Protein AF-A0A3M1DH56-F1 (afdb_monomer_lite)

Structure (mmCIF, N/CA/C/O backbone):
data_AF-A0A3M1DH56-F1
#
_entry.id   AF-A0A3M1DH56-F1
#
loop_
_atom_site.group_PDB
_atom_site.id
_atom_site.type_symbol
_atom_site.label_atom_id
_atom_site.label_alt_id
_atom_site.label_comp_id
_atom_site.label_asym_id
_atom_site.label_entity_id
_atom_site.label_seq_id
_atom_site.pdbx_PDB_ins_code
_atom_site.Cartn_x
_atom_site.Cartn_y
_atom_site.Cartn_z
_atom_site.occupancy
_atom_site.B_iso_or_equiv
_atom_site.auth_seq_id
_atom_site.auth_comp_id
_atom_site.auth_asym_id
_atom_site.auth_atom_id
_atom_site.pdbx_PDB_model_num
ATOM 1 N N . MET A 1 1 ? -13.983 1.831 55.829 1.00 61.25 1 MET A N 1
ATOM 2 C CA . MET A 1 1 ? -14.263 1.583 54.396 1.00 61.25 1 MET A CA 1
ATOM 3 C C . MET A 1 1 ? -13.921 0.131 54.081 1.00 61.25 1 MET A C 1
ATOM 5 O O . MET A 1 1 ? -12.792 -0.274 54.315 1.00 61.25 1 MET A O 1
ATOM 9 N N . ASN A 1 2 ? -14.899 -0.682 53.669 1.00 83.44 2 ASN A N 1
ATOM 10 C CA . ASN A 1 2 ? -14.724 -2.134 53.526 1.00 83.44 2 ASN A CA 1
ATOM 11 C C . ASN A 1 2 ? -13.868 -2.478 52.296 1.00 83.44 2 ASN A C 1
ATOM 13 O O . ASN A 1 2 ? -14.098 -1.940 51.215 1.00 83.44 2 ASN A O 1
ATOM 17 N N . ARG A 1 3 ? -12.931 -3.426 52.434 1.00 86.38 3 ARG A N 1
ATOM 18 C CA . ARG A 1 3 ? -12.012 -3.875 51.364 1.00 86.38 3 ARG A CA 1
ATOM 19 C C . ARG A 1 3 ? -12.741 -4.264 50.067 1.00 86.38 3 ARG A C 1
ATOM 21 O O . ARG A 1 3 ? -12.242 -4.007 48.978 1.00 86.38 3 ARG A O 1
ATOM 28 N N . ARG A 1 4 ? -13.959 -4.805 50.181 1.00 86.69 4 ARG A N 1
ATOM 29 C CA . ARG A 1 4 ? -14.846 -5.121 49.047 1.00 86.69 4 ARG A CA 1
ATOM 30 C C . ARG A 1 4 ? -15.310 -3.888 48.264 1.00 86.69 4 ARG A C 1
ATOM 32 O O . ARG A 1 4 ? -15.368 -3.956 47.044 1.00 86.69 4 ARG A O 1
ATOM 39 N N . HIS A 1 5 ? -15.594 -2.769 48.934 1.00 87.25 5 HIS A N 1
ATOM 40 C CA . HIS A 1 5 ? -15.993 -1.528 48.258 1.00 87.25 5 HIS A CA 1
ATOM 41 C C . HIS A 1 5 ? -14.821 -0.892 47.512 1.00 87.25 5 HIS A C 1
ATOM 43 O O . HIS A 1 5 ? -15.009 -0.413 46.402 1.00 87.25 5 HIS A O 1
ATOM 49 N N . VAL A 1 6 ? -13.608 -0.961 48.071 1.00 90.44 6 VAL A N 1
ATOM 50 C CA . VAL A 1 6 ? -12.395 -0.480 47.388 1.00 90.44 6 VAL A CA 1
ATOM 51 C C . VAL A 1 6 ? -12.137 -1.284 46.109 1.00 90.44 6 VAL A C 1
ATOM 53 O O . VAL A 1 6 ? -11.897 -0.697 45.061 1.00 90.44 6 VAL A O 1
ATOM 56 N N . ILE A 1 7 ? -12.264 -2.616 46.162 1.00 93.19 7 ILE A N 1
ATOM 57 C CA . ILE A 1 7 ? -12.098 -3.481 44.980 1.00 93.19 7 ILE A CA 1
ATOM 58 C C . ILE A 1 7 ? -13.159 -3.175 43.911 1.00 93.19 7 ILE A C 1
ATOM 60 O O . ILE A 1 7 ? -12.821 -3.043 42.739 1.00 93.19 7 ILE A O 1
ATOM 64 N N . LEU A 1 8 ? -14.426 -3.017 44.305 1.00 94.12 8 LEU A N 1
ATOM 65 C CA . LEU A 1 8 ? -15.513 -2.676 43.381 1.00 94.12 8 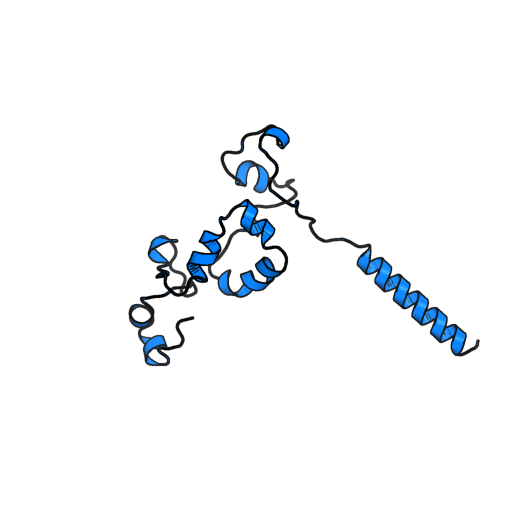LEU A CA 1
ATOM 66 C C . LEU A 1 8 ? -15.277 -1.336 42.677 1.00 94.12 8 LEU A C 1
ATOM 68 O O . LEU A 1 8 ? -15.415 -1.259 41.461 1.00 94.12 8 LEU A O 1
ATOM 72 N N . VAL A 1 9 ? -14.865 -0.303 43.416 1.00 94.88 9 VAL A N 1
ATOM 73 C CA . VAL A 1 9 ? -14.567 1.017 42.839 1.00 94.88 9 VAL A CA 1
ATOM 74 C C . VAL A 1 9 ? -13.405 0.940 41.845 1.00 94.88 9 VAL A C 1
ATOM 76 O O . VAL A 1 9 ? -13.496 1.522 40.767 1.00 94.88 9 VAL A O 1
ATOM 79 N N . VAL A 1 10 ? -12.349 0.179 42.153 1.00 95.12 10 VAL A N 1
ATOM 80 C CA . VAL A 1 10 ? -11.208 -0.009 41.239 1.00 95.12 10 VAL A CA 1
ATOM 81 C C . VAL A 1 10 ? -11.627 -0.727 39.954 1.00 95.12 10 VAL A C 1
ATOM 83 O O . VAL A 1 10 ? -11.229 -0.307 38.871 1.00 95.12 10 VAL A O 1
ATOM 86 N N . LEU A 1 11 ? -12.457 -1.771 40.046 1.00 95.50 11 LEU A N 1
ATOM 87 C CA . LEU A 1 11 ? -12.942 -2.493 38.865 1.00 95.50 11 LEU A CA 1
ATOM 88 C C . LEU A 1 11 ? -13.836 -1.618 37.978 1.00 95.50 11 LEU A C 1
ATOM 90 O O . LEU A 1 11 ? -13.697 -1.648 36.758 1.00 95.50 11 LEU A O 1
ATOM 94 N N . ILE A 1 12 ? -14.713 -0.808 38.578 1.00 95.69 12 ILE A N 1
ATOM 95 C CA . ILE A 1 12 ? -15.577 0.125 37.838 1.00 95.69 12 ILE A CA 1
ATOM 96 C C . ILE A 1 12 ? -14.735 1.208 37.154 1.00 95.69 12 ILE A C 1
ATOM 98 O O . ILE A 1 12 ? -14.951 1.495 35.979 1.00 95.69 12 ILE A O 1
ATOM 102 N N . ALA A 1 13 ? -13.745 1.771 37.852 1.00 94.88 13 ALA A N 1
ATOM 103 C CA . ALA A 1 13 ? -12.839 2.762 37.277 1.00 94.88 13 ALA A CA 1
ATOM 104 C C . ALA A 1 13 ? -12.019 2.181 36.112 1.00 94.88 13 ALA A C 1
ATOM 106 O O . ALA A 1 13 ? -11.908 2.817 35.066 1.00 94.88 13 ALA A O 1
ATOM 107 N N . ALA A 1 14 ? -11.503 0.956 36.253 1.00 94.75 14 ALA A N 1
ATOM 108 C CA . ALA A 1 14 ? -10.782 0.267 35.185 1.00 94.75 14 ALA A CA 1
ATOM 109 C C . ALA A 1 14 ? -11.679 -0.017 33.967 1.00 94.75 14 ALA A C 1
ATOM 111 O O . ALA A 1 14 ? -11.265 0.216 32.832 1.00 94.75 14 ALA A O 1
ATOM 112 N N . ALA A 1 15 ? -12.921 -0.460 34.188 1.00 93.62 15 ALA A N 1
ATOM 113 C CA . ALA A 1 15 ? -13.886 -0.684 33.113 1.00 93.62 15 ALA A CA 1
ATOM 114 C C . ALA A 1 15 ? -14.257 0.621 32.385 1.00 93.62 15 ALA A C 1
ATOM 116 O O . ALA A 1 15 ? -14.323 0.638 31.157 1.00 93.62 15 ALA A O 1
ATOM 117 N N . ALA A 1 16 ? -14.438 1.723 33.119 1.00 92.56 16 ALA A N 1
ATOM 118 C CA . ALA A 1 16 ? -14.715 3.037 32.541 1.00 92.56 16 ALA A CA 1
ATOM 119 C C . ALA A 1 16 ? -13.539 3.562 31.697 1.00 92.56 16 ALA A C 1
ATOM 121 O O . ALA A 1 16 ? -13.754 4.093 30.609 1.00 92.56 16 ALA A O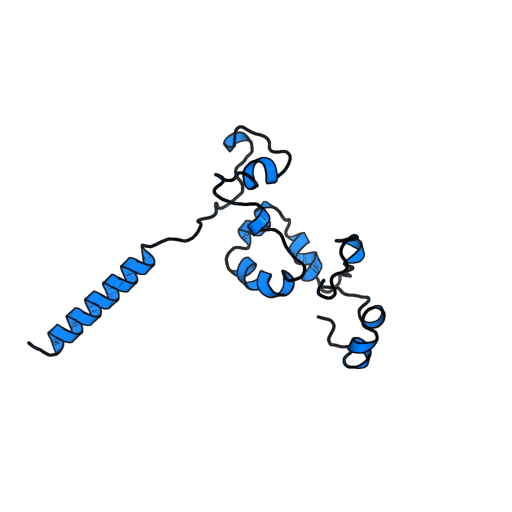 1
ATOM 122 N N . LEU A 1 17 ? -12.298 3.359 32.154 1.00 90.38 17 LEU A N 1
ATOM 123 C CA . LEU A 1 17 ? -11.087 3.695 31.396 1.00 90.38 17 LEU A CA 1
ATOM 124 C C . LEU A 1 17 ? -10.981 2.896 30.091 1.00 90.38 17 LEU A C 1
ATOM 126 O O . LEU A 1 17 ? -10.712 3.473 29.041 1.00 90.38 17 LEU A O 1
ATOM 130 N N . LEU A 1 18 ? -11.239 1.586 30.134 1.00 86.56 18 LEU A N 1
ATOM 131 C CA . LEU A 1 18 ? -11.239 0.746 28.933 1.00 86.56 18 LEU A CA 1
ATOM 132 C C . LEU A 1 18 ? -12.334 1.163 27.941 1.00 86.56 18 LEU A C 1
ATOM 134 O O . LEU A 1 18 ? -12.074 1.235 26.741 1.00 86.56 18 LEU A O 1
ATOM 138 N N . ALA A 1 19 ? -13.532 1.490 28.432 1.00 86.25 19 ALA A N 1
ATOM 139 C CA . ALA A 1 19 ? -14.626 1.987 27.601 1.00 86.25 19 ALA A CA 1
ATOM 140 C C . ALA A 1 19 ? -14.298 3.345 26.956 1.00 86.25 19 ALA A C 1
ATOM 142 O O . ALA A 1 19 ? -14.600 3.553 25.782 1.00 86.25 19 ALA A O 1
ATOM 143 N N . ALA A 1 20 ? -13.629 4.246 27.682 1.00 85.19 20 ALA A N 1
ATOM 144 C CA . ALA A 1 20 ? -13.166 5.520 27.137 1.00 85.19 20 ALA A CA 1
ATOM 145 C C . ALA A 1 20 ? -12.115 5.321 26.032 1.00 85.19 20 ALA A C 1
ATOM 147 O O . ALA A 1 20 ? -12.228 5.928 24.969 1.00 85.19 20 ALA A O 1
ATOM 148 N N . CYS A 1 21 ? -11.145 4.421 26.232 1.00 79.88 21 CYS A N 1
ATOM 149 C CA . CYS A 1 21 ? -10.155 4.079 25.206 1.00 79.88 21 CYS A CA 1
ATOM 150 C C . CYS A 1 21 ? -10.789 3.453 23.955 1.00 79.88 21 CYS A C 1
ATOM 152 O O . CYS A 1 21 ? -10.349 3.742 22.848 1.00 79.88 21 CYS A O 1
ATOM 154 N N . ALA A 1 22 ? -11.823 2.623 24.111 1.00 77.44 22 ALA A N 1
ATOM 155 C CA . ALA A 1 22 ? -12.549 2.043 22.981 1.00 77.44 22 ALA A CA 1
ATOM 156 C C . ALA A 1 22 ? -13.428 3.072 22.240 1.00 77.44 22 ALA A C 1
ATOM 158 O O . ALA A 1 22 ? -13.603 2.966 21.029 1.00 77.44 22 ALA A O 1
ATOM 159 N N . GLY A 1 23 ? -13.977 4.063 22.955 1.00 69.88 23 GLY A N 1
ATOM 160 C CA . GLY A 1 23 ? -14.785 5.147 22.384 1.00 69.88 23 GLY A CA 1
ATOM 161 C C . GLY A 1 23 ? -13.965 6.247 21.700 1.00 69.88 23 GLY A C 1
ATOM 162 O O . GLY A 1 23 ? -14.470 6.921 20.804 1.00 69.88 23 GLY A O 1
ATOM 163 N N . LEU A 1 24 ? -12.689 6.399 22.067 1.00 67.94 24 LEU A N 1
ATOM 164 C CA . LEU A 1 24 ? -11.696 7.207 21.354 1.00 67.94 24 LEU A CA 1
ATOM 165 C C . LEU A 1 24 ? -11.276 6.485 20.061 1.00 67.94 24 LEU A C 1
ATOM 167 O O . LEU A 1 24 ? -10.133 6.065 19.899 1.00 67.94 24 LEU A O 1
ATOM 171 N N . GLY A 1 25 ? -12.217 6.322 19.130 1.00 56.22 25 GLY A N 1
ATOM 172 C CA . GLY A 1 25 ? -11.986 5.810 17.779 1.00 56.22 25 GLY A CA 1
ATOM 173 C C . GLY A 1 25 ? -11.162 6.788 16.937 1.00 56.22 25 GLY A C 1
ATOM 174 O O . GLY A 1 25 ? -11.658 7.349 15.971 1.00 56.22 25 GLY A O 1
ATOM 175 N N . GLY A 1 26 ? -9.904 7.024 17.314 1.00 54.19 26 GLY A N 1
ATOM 176 C CA . GLY A 1 26 ? -8.973 7.937 16.641 1.00 54.19 26 GLY A CA 1
ATOM 177 C C . GLY A 1 26 ? -8.257 7.332 15.430 1.00 54.19 26 GLY A C 1
ATOM 178 O O . GLY A 1 26 ? -7.194 7.811 15.046 1.00 54.19 26 GLY A O 1
ATOM 179 N N . GLY A 1 27 ? -8.785 6.249 14.857 1.00 61.47 27 GLY A N 1
ATOM 180 C CA . GLY A 1 27 ? -8.238 5.636 13.651 1.00 61.47 27 GLY A CA 1
ATOM 181 C C . GLY A 1 27 ? -8.836 6.268 12.399 1.00 61.47 27 GLY A C 1
ATOM 182 O O . GLY A 1 27 ? -10.042 6.478 12.326 1.00 61.47 27 GLY A O 1
ATOM 183 N N . LEU A 1 28 ? -8.004 6.534 11.391 1.00 67.69 28 LEU A N 1
ATOM 184 C CA . LEU A 1 28 ? -8.464 6.899 10.051 1.00 67.69 28 LEU A CA 1
ATOM 185 C C . LEU A 1 28 ? -9.388 5.797 9.511 1.00 67.69 28 LEU A C 1
ATOM 187 O O . LEU A 1 28 ? -8.931 4.713 9.148 1.00 67.69 28 LEU A O 1
ATOM 191 N N . GLN A 1 29 ? -10.694 6.059 9.493 1.00 73.50 29 GLN A N 1
ATOM 192 C CA . GLN A 1 29 ? -11.693 5.103 9.030 1.00 73.50 29 GLN A CA 1
ATOM 193 C C . GLN A 1 29 ? -11.779 5.157 7.506 1.00 73.50 29 GLN A C 1
ATOM 195 O O . GLN A 1 29 ? -12.394 6.047 6.925 1.00 73.50 29 GLN A O 1
ATOM 200 N N . LEU A 1 30 ? -11.124 4.198 6.854 1.00 79.12 30 LEU A N 1
ATOM 201 C CA . LEU A 1 30 ? -11.138 4.098 5.399 1.00 79.12 30 LEU A CA 1
ATOM 202 C C . LEU A 1 30 ? -12.485 3.555 4.892 1.00 79.12 30 LEU A C 1
ATOM 204 O O . LEU A 1 30 ? -13.054 2.647 5.522 1.00 79.12 30 LEU A O 1
ATOM 208 N N . PRO A 1 31 ? -12.984 4.060 3.747 1.00 80.94 31 PRO A N 1
ATOM 209 C CA . PRO A 1 31 ? -14.194 3.538 3.125 1.00 80.94 31 PRO A CA 1
ATOM 210 C C . PRO A 1 31 ? -14.009 2.075 2.697 1.00 80.94 31 PRO A C 1
ATOM 212 O O . PRO A 1 31 ? -12.895 1.553 2.634 1.00 80.94 31 PRO A O 1
ATOM 215 N N . ALA A 1 32 ? -15.115 1.381 2.422 1.00 83.25 32 ALA A N 1
ATOM 216 C CA . ALA A 1 32 ? -15.070 -0.012 1.970 1.00 83.25 32 ALA A CA 1
ATOM 217 C C . ALA A 1 32 ? -14.540 -0.160 0.534 1.00 83.25 32 ALA A C 1
ATOM 219 O O . ALA A 1 32 ? -13.940 -1.180 0.208 1.00 83.25 32 ALA A O 1
ATOM 220 N N . SER A 1 33 ? -14.735 0.861 -0.297 1.00 86.38 33 SER A N 1
ATOM 221 C CA . SER A 1 33 ? -14.294 0.922 -1.689 1.00 86.38 33 SER A CA 1
ATOM 222 C C . SER A 1 33 ? -14.007 2.368 -2.085 1.00 86.38 33 SER A C 1
ATOM 224 O O . SER A 1 33 ? -14.468 3.301 -1.422 1.00 86.38 33 SER A O 1
ATOM 226 N N . HIS A 1 34 ? -13.272 2.558 -3.182 1.00 87.56 34 HIS A N 1
ATOM 227 C CA . HIS A 1 34 ? -13.115 3.883 -3.773 1.00 87.56 34 HIS A CA 1
ATOM 228 C C . HIS A 1 34 ? -14.478 4.386 -4.294 1.00 87.56 34 HIS A C 1
ATOM 230 O O . HIS A 1 34 ? -15.187 3.602 -4.936 1.00 87.56 34 HIS A O 1
ATOM 236 N N . PRO A 1 35 ? -14.865 5.651 -4.040 1.00 86.69 35 PRO A N 1
ATOM 237 C CA . PRO A 1 35 ? -16.106 6.214 -4.569 1.00 86.69 35 PRO A CA 1
ATOM 238 C C . PRO A 1 35 ? -16.140 6.187 -6.100 1.00 86.69 35 PRO A C 1
ATOM 240 O O . PRO A 1 35 ? -15.095 6.301 -6.755 1.00 86.69 35 PRO A O 1
ATOM 243 N N . ALA A 1 36 ? -17.331 6.049 -6.685 1.00 86.06 36 ALA A N 1
ATOM 244 C CA . ALA A 1 36 ? -17.471 6.110 -8.132 1.00 86.06 36 ALA A CA 1
ATOM 245 C C . ALA A 1 36 ? -17.297 7.554 -8.621 1.00 86.06 36 ALA A C 1
ATOM 247 O O . ALA A 1 36 ? -17.562 8.514 -7.902 1.00 86.06 36 ALA A O 1
ATOM 248 N N . ALA A 1 37 ? -16.923 7.728 -9.890 1.00 82.38 37 ALA A N 1
ATOM 249 C CA . ALA A 1 37 ? -16.784 9.064 -10.477 1.00 82.38 37 ALA A CA 1
ATOM 250 C C . ALA A 1 37 ? -18.083 9.897 -10.418 1.00 82.38 37 ALA A C 1
ATOM 252 O O . ALA A 1 37 ? -18.035 11.121 -10.376 1.00 82.38 37 ALA A O 1
ATOM 253 N N . ALA A 1 38 ? -19.246 9.236 -10.408 1.00 84.50 38 ALA A N 1
ATOM 254 C CA . ALA A 1 38 ? -20.533 9.904 -10.229 1.00 84.50 38 ALA A CA 1
ATOM 255 C C . ALA A 1 38 ? -20.666 10.535 -8.832 1.00 84.50 38 ALA A C 1
ATOM 257 O O . ALA A 1 38 ? -21.170 11.648 -8.722 1.00 84.50 38 ALA A O 1
ATOM 258 N N . ASP A 1 39 ? -20.162 9.857 -7.798 1.00 86.50 39 ASP A N 1
ATOM 259 C CA . ASP A 1 39 ? -20.210 10.327 -6.409 1.00 86.50 39 ASP A CA 1
ATOM 260 C C . ASP A 1 39 ? -19.213 11.465 -6.163 1.00 86.50 39 ASP A C 1
ATOM 262 O O . ASP A 1 39 ? -19.447 12.343 -5.338 1.00 86.50 39 ASP A O 1
ATOM 266 N N . LEU A 1 40 ? -18.096 11.455 -6.895 1.00 81.31 40 LEU A N 1
ATOM 267 C CA . LEU A 1 40 ? -17.042 12.465 -6.792 1.00 81.31 40 LEU A CA 1
ATOM 268 C C . LEU A 1 40 ? -17.367 13.756 -7.554 1.00 81.31 40 LEU A C 1
ATOM 270 O O . LEU A 1 40 ? -16.705 14.766 -7.340 1.00 81.31 40 LEU A O 1
ATOM 274 N N . GLY A 1 41 ? -18.325 13.728 -8.486 1.00 83.69 41 GLY A N 1
ATOM 275 C CA . GLY A 1 41 ? -18.597 14.850 -9.394 1.00 83.69 41 GLY A CA 1
ATOM 276 C C . GLY A 1 41 ? -17.478 15.124 -10.413 1.00 83.69 41 GLY A C 1
ATOM 277 O O . GLY A 1 41 ? -17.614 16.009 -11.255 1.00 83.69 41 GLY A O 1
ATOM 278 N N . GLU A 1 42 ? -16.399 14.340 -10.383 1.00 80.25 42 GLU A N 1
ATOM 279 C CA . GLU A 1 42 ? -15.256 14.402 -11.288 1.00 80.25 42 GLU A CA 1
ATOM 280 C C . GLU A 1 42 ? -14.864 12.984 -11.735 1.00 80.25 42 GLU A C 1
ATOM 282 O O . GLU A 1 42 ? -15.033 12.000 -11.014 1.00 80.25 42 GLU A O 1
ATOM 287 N N . LYS A 1 43 ? -14.308 12.874 -12.947 1.00 80.12 43 LYS A N 1
ATOM 288 C CA . LYS A 1 43 ? -13.614 11.674 -13.435 1.00 80.12 43 LYS A CA 1
ATOM 289 C C . LYS A 1 43 ? -12.098 11.880 -13.303 1.00 80.12 43 LYS A C 1
ATOM 291 O O . LYS A 1 43 ? -11.484 12.311 -14.285 1.00 80.12 43 LYS A O 1
ATOM 296 N N . PRO A 1 44 ? -11.495 11.610 -12.129 1.00 74.56 44 PRO A N 1
ATOM 297 C CA . PRO A 1 44 ? -10.072 11.841 -11.930 1.00 74.56 44 PRO A CA 1
ATOM 298 C C . PRO A 1 44 ? -9.264 10.977 -12.901 1.00 74.56 44 PRO A C 1
ATOM 300 O O . PRO A 1 44 ? -9.521 9.784 -13.066 1.00 74.56 44 PRO A O 1
ATOM 303 N N . LYS A 1 45 ? -8.293 11.598 -13.577 1.00 81.81 45 LYS A N 1
ATOM 304 C CA . LYS A 1 45 ? -7.377 10.900 -14.496 1.00 81.81 45 LYS A CA 1
ATOM 305 C C . LYS A 1 45 ? -6.198 10.271 -13.758 1.00 81.81 45 LYS A C 1
ATOM 307 O O . LYS A 1 45 ? -5.634 9.290 -14.231 1.00 81.81 45 LYS A O 1
ATOM 312 N N . THR A 1 46 ? -5.835 10.847 -12.617 1.00 85.81 46 THR A N 1
ATOM 313 C CA . THR A 1 46 ? -4.751 10.408 -11.739 1.00 85.81 46 THR A CA 1
ATOM 314 C C . THR A 1 46 ? -5.210 10.504 -10.290 1.00 85.81 46 THR A C 1
ATOM 316 O O . THR A 1 46 ? -6.004 11.375 -9.934 1.00 85.81 46 THR A O 1
ATOM 319 N N . CYS A 1 47 ? -4.705 9.609 -9.442 1.00 85.38 47 CYS A N 1
ATOM 320 C CA . CYS A 1 47 ? -5.080 9.542 -8.027 1.00 85.38 47 CYS A CA 1
ATOM 321 C C . CYS A 1 47 ? -4.669 10.815 -7.265 1.00 85.38 47 CYS A C 1
ATOM 323 O O . CYS A 1 47 ? -5.383 11.288 -6.383 1.00 85.38 47 CYS A O 1
ATOM 325 N N . THR A 1 48 ? -3.533 11.393 -7.654 1.00 86.44 48 THR A N 1
ATOM 326 C CA . THR A 1 48 ? -2.928 12.590 -7.059 1.00 86.44 48 THR A CA 1
ATOM 327 C C . THR A 1 48 ? -3.800 13.839 -7.172 1.00 86.44 48 THR A C 1
ATOM 329 O O . THR A 1 48 ? -3.719 14.711 -6.314 1.00 86.44 48 THR A O 1
ATOM 332 N N . ASN A 1 49 ? -4.711 13.905 -8.155 1.00 84.31 49 ASN A N 1
ATOM 333 C CA . ASN A 1 49 ? -5.625 15.043 -8.321 1.00 84.31 49 ASN A CA 1
ATOM 334 C C . ASN A 1 49 ? -6.427 15.347 -7.049 1.00 84.31 49 ASN A C 1
ATOM 336 O O . ASN A 1 49 ? -6.683 16.508 -6.746 1.00 84.31 49 ASN A O 1
ATOM 340 N N . CYS A 1 50 ? -6.812 14.307 -6.306 1.00 83.56 50 CYS A N 1
ATOM 341 C CA . CYS A 1 50 ? -7.510 14.450 -5.032 1.00 83.56 50 CYS A CA 1
ATOM 342 C C . CYS A 1 50 ? -6.590 14.153 -3.839 1.00 83.56 50 CYS A C 1
ATOM 344 O O . CYS A 1 50 ? -6.714 14.791 -2.793 1.00 83.56 50 CYS A O 1
ATOM 346 N N . HIS A 1 51 ? -5.667 13.200 -3.989 1.00 86.81 51 HIS A N 1
ATOM 347 C CA . HIS A 1 51 ? -4.849 12.693 -2.889 1.00 86.81 51 HIS A CA 1
ATOM 348 C C . HIS A 1 51 ? -3.557 13.482 -2.604 1.00 86.81 51 HIS A C 1
ATOM 350 O O . HIS A 1 51 ? -2.928 13.199 -1.592 1.00 86.81 51 HIS A O 1
ATOM 356 N N . ASP A 1 52 ? -3.189 14.494 -3.395 1.00 85.88 52 ASP A N 1
ATOM 357 C CA . ASP A 1 52 ? -2.050 15.384 -3.075 1.00 85.88 52 ASP A CA 1
ATOM 358 C C . ASP A 1 52 ? -2.515 16.709 -2.439 1.00 85.88 52 ASP A C 1
ATOM 360 O O . ASP A 1 52 ? -1.711 17.570 -2.078 1.00 85.88 52 ASP A O 1
ATOM 364 N N . SER A 1 53 ? -3.831 16.895 -2.290 1.00 78.31 53 SER A N 1
ATOM 365 C CA . SER A 1 53 ? -4.392 18.083 -1.646 1.00 78.31 53 SER A CA 1
ATOM 366 C C . SER A 1 53 ? -4.021 18.130 -0.158 1.00 78.31 53 SER A C 1
ATOM 368 O O . SER A 1 53 ? -4.142 17.139 0.563 1.00 78.31 53 SER A O 1
ATOM 370 N N . ALA A 1 54 ? -3.584 19.302 0.317 1.00 67.81 54 ALA A N 1
ATOM 371 C CA . ALA A 1 54 ? -3.228 19.512 1.723 1.00 67.81 54 ALA A CA 1
ATOM 372 C C . ALA A 1 54 ? -4.422 19.288 2.670 1.00 67.81 54 ALA A C 1
ATOM 374 O O . ALA A 1 54 ? -4.240 18.813 3.788 1.00 67.81 54 ALA A O 1
ATOM 375 N N . ASP A 1 55 ? -5.632 19.579 2.191 1.00 72.75 55 ASP A N 1
ATOM 376 C CA . ASP A 1 55 ? -6.883 19.447 2.945 1.00 72.75 55 ASP A CA 1
ATOM 377 C C . ASP A 1 55 ? -7.562 18.077 2.750 1.00 72.75 55 ASP A C 1
ATOM 379 O O . ASP A 1 55 ? -8.627 17.810 3.313 1.00 72.75 55 ASP A O 1
ATOM 383 N N . GLY A 1 56 ? -6.970 17.197 1.936 1.00 72.75 56 GLY A N 1
ATOM 384 C CA . GLY A 1 56 ? -7.505 15.874 1.655 1.00 72.75 56 GLY A CA 1
ATOM 385 C C . GLY A 1 56 ? -7.430 14.953 2.880 1.00 72.75 56 GLY A C 1
ATOM 386 O O . GLY A 1 5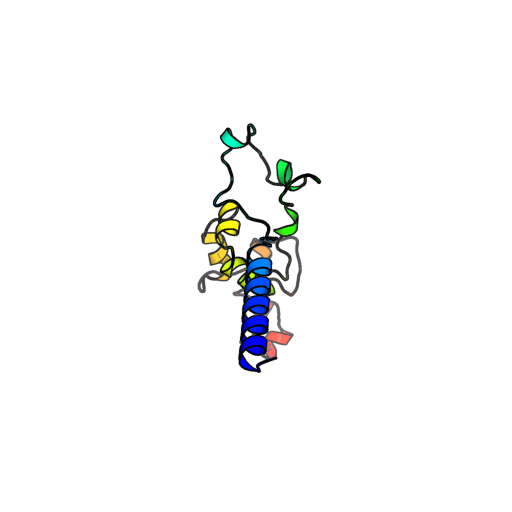6 ? -6.422 14.932 3.585 1.00 72.75 56 GLY A O 1
ATOM 387 N N . PRO A 1 57 ? -8.447 14.106 3.132 1.00 71.94 57 PRO A N 1
ATOM 388 C 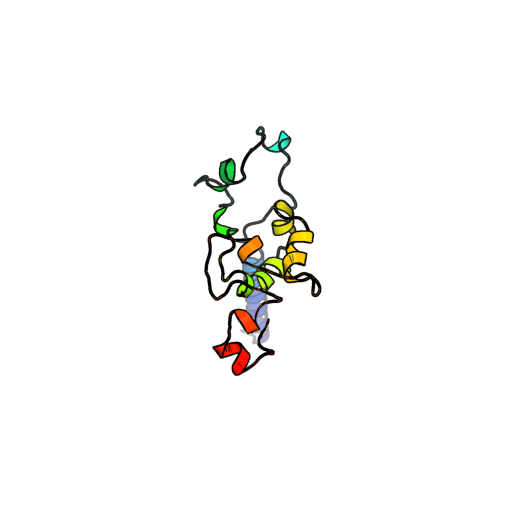CA . PRO A 1 57 ? -8.438 13.194 4.281 1.00 71.94 57 PRO A CA 1
ATOM 389 C C . PRO A 1 57 ? -7.363 12.094 4.170 1.00 71.94 57 PRO A C 1
ATOM 391 O O . PRO A 1 57 ? -7.044 11.423 5.157 1.00 71.94 57 PRO A O 1
ATOM 394 N N . LEU A 1 58 ? -6.825 11.877 2.964 1.00 80.94 58 LEU A N 1
ATOM 395 C CA . LEU A 1 58 ? -5.913 10.793 2.610 1.00 80.94 58 LEU A CA 1
ATOM 396 C C . LEU A 1 58 ? -4.854 11.280 1.623 1.00 80.94 58 LEU A C 1
ATOM 398 O O . LEU A 1 58 ? -5.186 11.523 0.465 1.00 80.94 58 LEU A O 1
ATOM 402 N N . HIS A 1 59 ? -3.597 11.337 2.065 1.00 84.44 59 HIS A N 1
ATOM 403 C CA . HIS A 1 59 ? -2.463 11.677 1.203 1.00 84.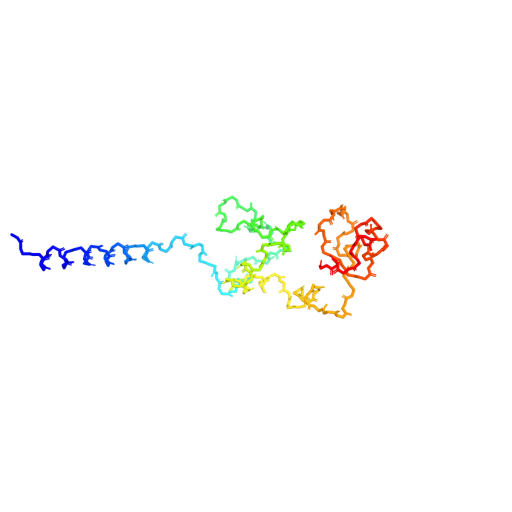44 59 HIS A CA 1
ATOM 404 C C . HIS A 1 59 ? -1.929 10.457 0.451 1.00 84.44 59 HIS A C 1
ATOM 406 O O . HIS A 1 59 ? -1.759 9.393 1.061 1.00 84.44 59 HIS A O 1
ATOM 412 N N . PHE A 1 60 ? -1.634 10.608 -0.842 1.00 83.56 60 PHE A N 1
ATOM 413 C CA . PHE A 1 60 ? -1.144 9.517 -1.689 1.00 83.56 60 PHE A CA 1
ATOM 414 C C . PHE A 1 60 ? 0.200 8.964 -1.194 1.00 83.56 60 PHE A C 1
ATOM 416 O O . PHE A 1 60 ? 0.416 7.752 -1.199 1.00 83.56 60 PHE A O 1
ATOM 423 N N . GLU A 1 61 ? 1.074 9.825 -0.668 1.00 81.31 61 GLU A N 1
ATOM 424 C CA . GLU A 1 61 ? 2.416 9.479 -0.188 1.00 81.31 61 GLU A CA 1
ATOM 425 C C . GLU A 1 61 ? 2.403 8.449 0.942 1.00 81.31 61 GLU A C 1
ATOM 427 O O . GLU A 1 61 ? 3.349 7.676 1.089 1.00 81.31 61 GLU A O 1
ATOM 432 N N . ARG A 1 62 ? 1.311 8.375 1.715 1.00 78.56 62 ARG A N 1
ATOM 433 C CA . ARG A 1 62 ? 1.143 7.360 2.769 1.00 78.56 62 ARG A CA 1
ATOM 434 C C . ARG A 1 62 ? 1.069 5.935 2.215 1.00 78.56 62 ARG A C 1
ATOM 436 O O . ARG A 1 62 ? 1.276 4.988 2.969 1.00 78.56 62 ARG A O 1
ATOM 443 N N . PHE A 1 63 ? 0.775 5.795 0.925 1.00 78.62 63 PHE A N 1
ATOM 444 C CA . PHE A 1 63 ? 0.647 4.525 0.213 1.00 78.62 63 PHE A CA 1
ATOM 445 C C . PHE A 1 63 ? 1.745 4.329 -0.841 1.00 78.62 63 PHE A C 1
ATOM 447 O O . PHE A 1 63 ? 1.679 3.395 -1.640 1.00 78.62 63 PHE A O 1
ATOM 454 N N . VAL A 1 64 ? 2.771 5.186 -0.853 1.00 78.25 64 VAL A N 1
ATOM 455 C CA . VAL A 1 64 ? 3.934 5.001 -1.724 1.00 78.25 64 VAL A CA 1
ATOM 456 C C . VAL A 1 64 ? 4.814 3.886 -1.162 1.00 78.25 64 VAL A C 1
ATOM 458 O O . VAL A 1 64 ? 5.311 3.943 -0.037 1.00 78.25 64 VAL A O 1
ATOM 461 N N . HIS A 1 65 ? 5.023 2.854 -1.976 1.00 79.62 65 HIS A N 1
ATOM 462 C CA . HIS A 1 65 ? 5.828 1.694 -1.619 1.00 79.62 65 HIS A CA 1
ATOM 463 C C . HIS A 1 65 ? 7.304 1.948 -1.942 1.00 79.62 65 HIS A C 1
ATOM 465 O O . HIS A 1 65 ? 7.700 1.989 -3.104 1.00 79.62 65 HIS A O 1
ATOM 471 N N . GLY A 1 66 ? 8.130 2.115 -0.910 1.00 75.81 66 GLY A N 1
ATOM 472 C CA . GLY A 1 66 ? 9.583 2.186 -1.061 1.00 75.81 66 GLY A CA 1
ATOM 473 C C . GLY A 1 66 ? 10.252 0.803 -1.129 1.00 75.81 66 GLY A C 1
ATOM 474 O O . GLY A 1 66 ? 9.597 -0.225 -0.940 1.00 75.81 66 GLY A O 1
ATOM 475 N N . PRO A 1 67 ? 11.586 0.753 -1.281 1.00 76.81 67 PRO A N 1
ATOM 476 C CA . PRO A 1 67 ? 12.351 -0.500 -1.322 1.00 76.81 67 PRO A CA 1
ATOM 4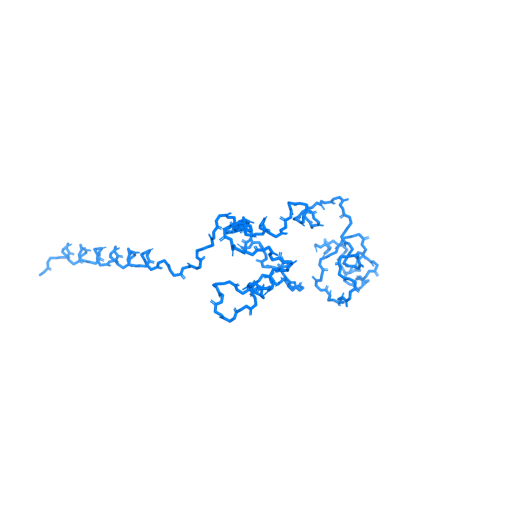77 C C . PRO A 1 67 ? 12.270 -1.337 -0.034 1.00 76.81 67 PRO A C 1
ATOM 479 O O . PRO A 1 67 ? 12.644 -2.504 -0.037 1.00 76.81 67 PRO A O 1
ATOM 482 N N . TYR A 1 68 ? 11.777 -0.758 1.062 1.00 79.56 68 TYR A N 1
ATOM 483 C CA . TYR A 1 68 ? 11.589 -1.428 2.353 1.00 79.56 68 TYR A CA 1
ATOM 484 C C . TYR A 1 68 ? 10.175 -1.976 2.552 1.00 79.56 68 TYR A C 1
ATOM 486 O O . TYR A 1 68 ? 9.901 -2.600 3.573 1.00 79.56 68 TYR A O 1
ATOM 494 N N . TRP A 1 69 ? 9.259 -1.754 1.603 1.00 83.69 69 TRP A N 1
ATOM 495 C CA . TRP A 1 69 ? 7.863 -2.158 1.764 1.00 83.69 69 TRP A CA 1
ATOM 496 C C . TRP A 1 69 ? 7.711 -3.660 2.026 1.00 83.69 69 TRP A C 1
ATOM 498 O O . TRP A 1 69 ? 6.913 -4.063 2.867 1.00 83.69 69 TRP A O 1
ATOM 508 N N . GLY A 1 70 ? 8.548 -4.493 1.399 1.00 82.19 70 GLY A N 1
ATOM 509 C CA . GLY A 1 70 ? 8.580 -5.936 1.651 1.00 82.19 70 GLY A CA 1
ATOM 510 C C . GLY A 1 70 ? 8.716 -6.308 3.136 1.00 82.19 70 GLY A C 1
ATOM 511 O O . GLY A 1 70 ? 8.134 -7.302 3.560 1.00 82.19 70 GLY A O 1
ATOM 512 N N . GLU A 1 71 ? 9.384 -5.484 3.946 1.00 83.75 71 GLU A N 1
ATOM 513 C CA . GLU A 1 71 ? 9.645 -5.747 5.367 1.00 83.75 71 GLU A CA 1
ATOM 514 C C . GLU A 1 71 ? 8.432 -5.446 6.275 1.00 83.75 71 GLU A C 1
ATOM 516 O O . GLU A 1 71 ? 8.287 -6.061 7.332 1.00 83.75 71 GLU A O 1
ATOM 521 N N . SER A 1 72 ? 7.540 -4.531 5.873 1.00 85.06 72 SER A N 1
ATOM 522 C CA . SER A 1 72 ? 6.431 -4.027 6.709 1.00 85.06 72 SER A CA 1
ATOM 523 C C . SER A 1 72 ? 5.032 -4.199 6.104 1.00 85.06 72 SER A C 1
ATOM 525 O O . SER A 1 72 ? 4.027 -4.016 6.797 1.00 85.06 72 SER A O 1
ATOM 527 N N . HIS A 1 73 ? 4.931 -4.593 4.830 1.00 88.62 73 HIS A N 1
ATOM 528 C CA . HIS A 1 73 ? 3.643 -4.714 4.142 1.00 88.62 73 HIS A CA 1
ATOM 529 C C . HIS A 1 73 ? 2.727 -5.762 4.767 1.00 88.62 73 HIS A C 1
ATOM 531 O O . HIS A 1 73 ? 1.509 -5.647 4.667 1.00 88.62 73 HIS A O 1
ATOM 537 N N . ARG A 1 74 ? 3.296 -6.771 5.439 1.00 89.38 74 ARG A N 1
ATOM 538 C CA . ARG A 1 74 ? 2.542 -7.819 6.124 1.00 89.38 74 ARG A CA 1
ATOM 539 C C . ARG A 1 74 ? 1.503 -7.205 7.060 1.00 89.38 74 ARG A C 1
ATOM 541 O O . ARG A 1 74 ? 0.329 -7.546 6.971 1.00 89.38 74 ARG A O 1
ATOM 548 N N . GLN A 1 75 ? 1.920 -6.315 7.960 1.00 88.44 75 GLN A N 1
ATOM 549 C CA . GLN A 1 75 ? 1.023 -5.706 8.942 1.00 88.44 75 GLN A CA 1
ATOM 550 C C . GLN A 1 75 ? -0.073 -4.886 8.255 1.00 88.44 75 GLN A C 1
ATOM 552 O O . GLN A 1 75 ? -1.236 -4.986 8.642 1.00 88.44 75 GLN A O 1
ATOM 557 N N . ALA A 1 76 ? 0.287 -4.126 7.218 1.00 84.44 76 ALA A N 1
ATOM 558 C CA . ALA A 1 76 ? -0.666 -3.340 6.443 1.00 84.44 76 ALA A CA 1
ATOM 559 C C . ALA A 1 76 ? -1.700 -4.228 5.727 1.00 84.44 76 ALA A C 1
ATOM 561 O O . ALA A 1 76 ? -2.899 -3.973 5.830 1.00 84.44 76 ALA A O 1
ATOM 562 N N . ALA A 1 77 ? -1.254 -5.309 5.081 1.00 87.31 77 ALA A N 1
ATOM 563 C CA . ALA A 1 77 ? -2.118 -6.266 4.397 1.00 87.31 77 ALA A CA 1
ATOM 564 C C . ALA A 1 77 ? -3.059 -6.986 5.377 1.00 87.31 77 ALA A C 1
ATOM 566 O O . ALA A 1 77 ? -4.263 -7.020 5.150 1.00 87.31 77 ALA A O 1
ATOM 567 N N . TYR A 1 78 ? -2.549 -7.482 6.511 1.00 88.06 78 TYR A N 1
ATOM 568 C CA . TYR A 1 78 ? -3.376 -8.175 7.509 1.00 88.06 78 TYR A CA 1
ATOM 569 C C . TYR A 1 78 ? -4.486 -7.297 8.086 1.00 88.06 78 TYR A C 1
ATOM 571 O O . TYR A 1 78 ? -5.570 -7.793 8.377 1.00 88.06 78 TYR A O 1
ATOM 579 N N . GLN A 1 79 ? -4.213 -6.010 8.294 1.00 83.56 79 GLN A N 1
ATOM 580 C CA . GLN A 1 79 ? -5.201 -5.108 8.875 1.00 83.56 79 GLN A CA 1
ATOM 581 C C . GLN A 1 79 ? -6.183 -4.589 7.823 1.00 83.56 79 GLN A C 1
ATOM 583 O O . GLN A 1 79 ? -7.360 -4.408 8.130 1.00 83.56 79 GLN A O 1
ATOM 588 N N . GLN A 1 80 ? -5.703 -4.285 6.611 1.00 83.75 80 GLN A N 1
ATOM 589 C CA . GLN A 1 80 ? -6.441 -3.460 5.653 1.00 83.75 80 GLN A CA 1
ATOM 590 C C . GLN A 1 80 ? -6.194 -3.835 4.177 1.00 83.75 80 GLN A C 1
ATOM 592 O O . GLN A 1 80 ? -6.159 -2.949 3.327 1.00 83.75 80 GLN A O 1
ATOM 597 N N . GLU A 1 81 ? -6.097 -5.127 3.834 1.00 87.25 81 GLU A N 1
ATOM 598 C CA . GLU A 1 81 ? -5.939 -5.615 2.443 1.00 87.25 81 GLU A CA 1
ATOM 599 C C . GLU A 1 81 ? -6.901 -4.947 1.444 1.00 87.25 81 GLU A C 1
ATOM 601 O O . GLU A 1 81 ? -6.516 -4.593 0.329 1.00 87.25 81 GLU A O 1
ATOM 606 N N . ARG A 1 82 ? -8.151 -4.703 1.860 1.00 87.19 82 ARG A N 1
ATOM 607 C CA . ARG A 1 82 ? -9.178 -4.040 1.038 1.00 87.19 82 ARG A CA 1
ATOM 608 C C . ARG A 1 82 ? -8.742 -2.686 0.467 1.00 87.19 82 ARG A C 1
ATOM 610 O O . ARG A 1 82 ? -9.226 -2.289 -0.584 1.00 87.19 82 ARG A O 1
ATOM 617 N N . VAL A 1 83 ? -7.841 -1.978 1.147 1.00 86.44 83 VAL A N 1
ATOM 618 C CA . VAL A 1 83 ? -7.317 -0.676 0.709 1.00 86.44 83 VAL A CA 1
ATOM 619 C C . VAL A 1 83 ? -6.386 -0.861 -0.477 1.00 86.44 83 VAL A C 1
ATOM 621 O O . VAL A 1 83 ? -6.456 -0.111 -1.444 1.00 86.44 83 VAL A O 1
ATOM 624 N N . CYS A 1 84 ? -5.562 -1.909 -0.450 1.00 87.31 84 CYS A N 1
ATOM 625 C CA . CYS A 1 84 ? -4.704 -2.276 -1.570 1.00 87.31 84 CYS A CA 1
ATOM 626 C C . CYS A 1 84 ? -5.553 -2.578 -2.811 1.00 87.31 84 CYS A C 1
ATOM 628 O O . CYS A 1 84 ? -5.222 -2.125 -3.904 1.00 87.31 84 CYS A O 1
ATOM 630 N N . ALA A 1 85 ? -6.685 -3.268 -2.624 1.00 89.25 85 ALA A N 1
ATOM 631 C CA . ALA A 1 85 ? -7.625 -3.613 -3.691 1.00 89.25 85 ALA A CA 1
ATOM 632 C C . ALA A 1 85 ? -8.327 -2.400 -4.335 1.00 89.25 85 ALA A C 1
ATOM 634 O O . ALA A 1 85 ? -8.932 -2.538 -5.396 1.00 89.25 85 ALA A O 1
ATOM 635 N N . MET A 1 86 ? -8.238 -1.206 -3.735 1.00 87.44 86 MET A N 1
ATOM 636 C CA . MET A 1 86 ? -8.743 0.026 -4.355 1.00 87.44 86 MET A CA 1
ATOM 637 C C . MET A 1 86 ? -7.875 0.474 -5.537 1.00 87.44 86 MET A C 1
ATOM 639 O O . MET A 1 86 ? -8.391 1.094 -6.463 1.00 87.44 86 MET A O 1
ATOM 643 N N . CYS A 1 87 ? -6.579 0.144 -5.518 1.00 86.25 87 CYS A N 1
ATOM 644 C CA . CYS A 1 87 ? -5.610 0.550 -6.542 1.00 86.25 87 CYS A CA 1
ATOM 645 C C . CYS A 1 87 ? -5.039 -0.639 -7.327 1.00 86.25 87 CYS A C 1
ATOM 647 O O . CYS A 1 87 ? -4.691 -0.506 -8.500 1.00 86.25 87 CYS A O 1
ATOM 649 N N . HIS A 1 88 ? -4.920 -1.803 -6.692 1.00 89.19 88 HIS A N 1
ATOM 650 C CA . HIS A 1 88 ? -4.238 -2.970 -7.234 1.00 89.19 88 HIS A CA 1
ATOM 651 C C . HIS A 1 88 ? -5.192 -4.143 -7.445 1.00 89.19 88 HIS A C 1
ATOM 653 O O . HIS A 1 88 ? -6.084 -4.408 -6.647 1.00 89.19 88 HIS A O 1
ATOM 659 N N . GLN A 1 89 ? -4.946 -4.898 -8.512 1.00 90.50 89 GLN A N 1
ATOM 660 C CA . GLN A 1 89 ? -5.581 -6.197 -8.723 1.00 90.50 89 GLN A CA 1
ATOM 661 C C . GLN A 1 89 ? -4.899 -7.264 -7.860 1.00 90.50 89 GLN A C 1
ATOM 663 O O . GLN A 1 89 ? -3.710 -7.153 -7.568 1.00 90.50 89 GLN A O 1
ATOM 668 N N . THR A 1 90 ? -5.597 -8.355 -7.535 1.00 88.81 90 THR A N 1
ATOM 669 C CA . THR A 1 90 ? -5.031 -9.494 -6.779 1.00 88.81 90 THR A CA 1
ATOM 670 C C . THR A 1 90 ? -3.754 -10.060 -7.414 1.00 88.81 90 THR A C 1
ATOM 672 O O . THR A 1 90 ? -2.868 -10.552 -6.718 1.00 88.81 90 THR A O 1
ATOM 675 N N . SER A 1 91 ? -3.609 -9.949 -8.739 1.00 87.31 91 SER A N 1
ATOM 676 C CA . SER A 1 91 ? -2.392 -10.345 -9.455 1.00 87.31 91 SER A CA 1
ATOM 677 C C . SER A 1 91 ? -1.138 -9.592 -9.001 1.00 87.31 91 SER A C 1
ATOM 679 O O . SER A 1 91 ? -0.049 -10.137 -9.119 1.00 87.31 91 SER A O 1
ATOM 681 N N . PHE A 1 92 ? -1.274 -8.382 -8.452 1.00 86.56 92 PHE A N 1
ATOM 682 C CA . PHE A 1 92 ? -0.156 -7.626 -7.888 1.00 86.56 92 PHE A CA 1
ATOM 683 C C . PHE A 1 92 ? 0.456 -8.340 -6.678 1.00 86.56 92 PHE A C 1
ATOM 685 O O . PHE A 1 92 ? 1.670 -8.485 -6.597 1.00 86.56 92 PHE A O 1
ATOM 692 N N . CYS A 1 93 ? -0.373 -8.880 -5.778 1.00 86.31 93 CYS A N 1
ATOM 693 C CA . CYS A 1 93 ? 0.100 -9.693 -4.654 1.00 86.31 93 CYS A CA 1
ATOM 694 C C . CYS A 1 93 ? 0.852 -10.934 -5.164 1.00 86.31 93 CYS A C 1
ATOM 696 O O . CYS A 1 93 ? 1.879 -11.341 -4.619 1.00 86.31 93 CYS A O 1
ATOM 698 N N . ASN A 1 94 ? 0.365 -11.507 -6.266 1.00 85.75 94 ASN A N 1
ATOM 699 C CA . ASN A 1 94 ? 0.956 -12.691 -6.875 1.00 85.75 94 ASN A CA 1
ATOM 700 C C . ASN A 1 94 ? 2.323 -12.428 -7.521 1.00 85.75 94 ASN A C 1
ATOM 702 O O . ASN A 1 94 ? 3.072 -13.386 -7.666 1.00 85.75 94 ASN A O 1
ATOM 706 N N . ASP A 1 95 ? 2.694 -11.185 -7.847 1.00 79.50 95 ASP A N 1
ATOM 707 C CA . ASP A 1 95 ? 4.028 -10.886 -8.397 1.00 79.50 95 ASP A CA 1
ATOM 708 C C . ASP A 1 95 ? 5.152 -11.354 -7.447 1.00 79.50 95 ASP A C 1
ATOM 710 O O . ASP A 1 95 ? 6.190 -11.828 -7.906 1.00 79.50 95 ASP A O 1
ATOM 714 N N . CYS A 1 96 ? 4.925 -11.287 -6.130 1.00 80.19 96 CYS A N 1
ATOM 715 C CA . CYS A 1 96 ? 5.870 -11.775 -5.119 1.00 80.19 96 CYS A CA 1
ATOM 716 C C . CYS A 1 96 ? 5.448 -13.124 -4.513 1.00 80.19 96 CYS A C 1
ATOM 718 O O . CYS A 1 96 ? 6.289 -14.003 -4.302 1.00 80.19 96 CYS A O 1
ATOM 720 N N . HIS A 1 97 ? 4.151 -13.308 -4.239 1.00 84.44 97 HIS A N 1
ATOM 721 C CA . HIS A 1 97 ? 3.643 -14.506 -3.564 1.00 84.44 97 HIS A CA 1
ATOM 722 C C . HIS A 1 97 ? 3.534 -15.736 -4.480 1.00 84.44 97 HIS A C 1
ATOM 724 O O . HIS A 1 97 ? 3.508 -16.865 -3.981 1.00 84.44 97 HIS A O 1
ATOM 730 N N . ALA A 1 98 ? 3.510 -15.572 -5.808 1.00 82.06 98 ALA A N 1
ATOM 731 C CA . ALA A 1 98 ? 3.547 -16.712 -6.716 1.00 82.06 98 ALA A CA 1
ATOM 732 C C . ALA A 1 98 ? 4.960 -17.304 -6.762 1.00 82.06 98 ALA A C 1
ATOM 734 O O . ALA A 1 98 ? 5.933 -16.664 -7.152 1.00 82.06 98 ALA A O 1
ATOM 735 N N . THR A 1 99 ? 5.084 -18.583 -6.414 1.00 70.25 99 THR A N 1
ATOM 736 C CA . THR A 1 99 ? 6.397 -19.234 -6.299 1.00 70.25 99 THR A CA 1
ATOM 737 C C . THR A 1 99 ? 7.029 -19.637 -7.632 1.00 70.25 99 THR A C 1
ATOM 739 O O . THR A 1 99 ? 8.192 -20.036 -7.672 1.00 70.25 99 THR A O 1
ATOM 742 N N . ARG A 1 100 ? 6.270 -19.542 -8.727 1.00 73.44 100 ARG A N 1
ATOM 743 C CA . ARG A 1 100 ? 6.663 -20.018 -10.063 1.00 73.44 100 ARG A CA 1
ATOM 744 C C . ARG A 1 100 ? 6.906 -18.902 -11.076 1.00 73.44 100 ARG A C 1
ATOM 746 O O . ARG A 1 100 ? 7.184 -19.200 -12.232 1.00 73.44 100 ARG A O 1
ATOM 753 N N . VAL A 1 101 ? 6.792 -17.645 -10.658 1.00 73.00 101 VAL A N 1
ATOM 754 C CA . VAL A 1 101 ? 7.045 -16.488 -11.519 1.00 73.00 101 VAL A CA 1
ATOM 755 C C . VAL A 1 101 ? 8.386 -15.891 -11.133 1.00 73.00 101 VAL A C 1
ATOM 757 O O . VAL A 1 101 ? 8.682 -15.702 -9.955 1.00 73.00 101 VAL A O 1
ATOM 760 N N . GLU A 1 102 ? 9.219 -15.640 -12.135 1.00 75.81 102 GLU A N 1
ATOM 761 C CA . GLU A 1 102 ? 10.485 -14.952 -11.938 1.00 75.81 102 GLU A CA 1
ATOM 762 C C . GLU A 1 102 ? 10.219 -13.497 -11.539 1.00 75.81 102 GLU A C 1
ATOM 764 O O . GLU A 1 102 ? 9.468 -12.788 -12.211 1.00 75.81 102 GLU A O 1
ATOM 769 N N . LEU A 1 103 ? 10.841 -13.043 -10.453 1.00 77.31 103 LEU A N 1
ATOM 770 C CA . LEU A 1 103 ? 10.702 -11.674 -9.975 1.00 77.31 103 LEU A CA 1
ATOM 771 C C . LEU A 1 103 ? 11.971 -10.922 -10.355 1.00 77.31 103 LEU A C 1
ATOM 773 O O . LEU A 1 103 ? 12.967 -10.978 -9.642 1.00 77.31 103 LEU A O 1
ATOM 777 N N . LYS A 1 104 ? 11.941 -10.247 -11.504 1.00 74.50 104 LYS A N 1
ATOM 778 C CA . LYS A 1 104 ? 13.039 -9.403 -11.989 1.00 74.50 104 LYS A CA 1
ATOM 779 C C . LYS A 1 104 ? 12.725 -7.934 -11.686 1.00 74.50 104 LYS A C 1
ATOM 781 O O . LYS A 1 104 ? 11.929 -7.347 -12.426 1.00 74.50 104 LYS A O 1
ATOM 786 N N . PRO A 1 105 ? 13.348 -7.300 -10.669 1.00 70.19 105 PRO A N 1
ATOM 787 C CA . PRO A 1 105 ? 13.175 -5.872 -10.401 1.00 70.19 105 PRO A CA 1
ATOM 788 C C . PRO A 1 105 ? 13.426 -5.021 -11.637 1.00 70.19 105 PRO A C 1
ATOM 790 O O . PRO A 1 105 ? 12.668 -4.101 -11.899 1.00 70.19 105 PRO A O 1
ATOM 793 N N . SER A 1 106 ? 14.400 -5.402 -12.466 1.00 68.50 106 SER A N 1
ATOM 794 C CA . SER A 1 106 ? 14.712 -4.718 -13.722 1.00 68.50 106 SER A CA 1
ATOM 795 C C . SER A 1 106 ? 13.576 -4.710 -14.746 1.00 68.50 106 SER A C 1
ATOM 797 O O . SER A 1 106 ? 13.669 -3.966 -15.707 1.00 68.50 106 SER A O 1
ATOM 799 N N . LEU A 1 107 ? 12.518 -5.511 -14.599 1.00 72.62 107 LEU A N 1
ATOM 800 C CA . LEU A 1 107 ? 11.333 -5.424 -15.460 1.00 72.62 107 LEU A CA 1
ATOM 801 C C . LEU A 1 107 ? 10.235 -4.549 -14.849 1.00 72.62 107 LEU A C 1
ATOM 803 O O . LEU A 1 107 ? 9.487 -3.913 -15.587 1.00 72.62 107 LEU A O 1
ATOM 807 N N . LYS A 1 108 ? 10.136 -4.519 -13.516 1.00 68.31 108 LYS A N 1
ATOM 808 C CA . LYS A 1 108 ? 9.052 -3.854 -12.775 1.00 68.31 108 LYS A CA 1
ATOM 809 C C . LYS A 1 108 ? 9.418 -2.438 -12.316 1.00 68.31 108 LYS A C 1
ATOM 811 O O . LYS A 1 108 ? 8.542 -1.589 -12.230 1.00 68.31 108 LYS A O 1
ATOM 816 N N . ASN A 1 109 ? 10.694 -2.187 -12.045 1.00 68.62 109 ASN A N 1
ATOM 817 C CA . ASN A 1 109 ? 11.242 -0.905 -11.625 1.00 68.62 109 ASN A CA 1
ATOM 818 C C . ASN A 1 109 ? 12.652 -0.729 -12.221 1.00 68.62 109 ASN A C 1
ATOM 820 O O . ASN A 1 109 ? 13.666 -1.036 -11.598 1.00 68.62 109 ASN A O 1
ATOM 824 N N . GLN A 1 110 ? 12.688 -0.307 -13.488 1.00 66.19 110 GLN A N 1
ATOM 825 C CA . GLN A 1 110 ? 13.902 -0.228 -14.314 1.00 66.19 110 GLN A CA 1
ATOM 826 C C . GLN A 1 110 ? 14.893 0.851 -13.865 1.00 66.19 110 GLN A C 1
ATOM 828 O O . GLN A 1 110 ? 16.082 0.739 -14.156 1.00 66.19 110 GLN A O 1
ATOM 833 N N . THR A 1 111 ? 14.410 1.901 -13.202 1.00 69.81 111 THR A N 1
ATOM 834 C CA . THR A 1 111 ? 15.206 3.083 -12.849 1.00 69.81 111 THR A CA 1
ATOM 835 C C . THR A 1 111 ? 15.847 2.988 -11.471 1.00 69.81 111 THR A C 1
ATOM 837 O O . THR A 1 111 ? 16.804 3.712 -11.204 1.00 69.81 111 THR A O 1
ATOM 840 N N . ASP A 1 112 ? 15.373 2.077 -10.621 1.00 68.56 112 ASP A N 1
ATOM 841 C CA . ASP A 1 112 ? 15.826 1.977 -9.239 1.00 68.56 112 ASP A CA 1
ATOM 842 C C . ASP A 1 112 ? 16.829 0.834 -9.040 1.00 68.56 112 ASP A C 1
ATOM 844 O O . ASP A 1 112 ? 16.648 -0.293 -9.501 1.00 68.56 112 ASP A O 1
ATOM 848 N N . THR A 1 113 ? 17.898 1.105 -8.287 1.00 68.62 113 THR A N 1
ATOM 849 C CA . THR A 1 113 ? 18.998 0.154 -8.045 1.00 68.62 113 THR A CA 1
ATOM 850 C C . THR A 1 113 ? 19.149 -0.214 -6.569 1.00 68.62 113 THR A C 1
ATOM 852 O O . THR A 1 113 ? 20.265 -0.360 -6.063 1.00 68.62 113 THR A O 1
ATOM 855 N N . TYR A 1 114 ? 18.044 -0.331 -5.831 1.00 73.56 114 TYR A N 1
ATOM 856 C CA . TYR A 1 114 ? 18.114 -0.645 -4.403 1.00 73.56 114 TYR A CA 1
ATOM 857 C C . TYR A 1 114 ? 18.473 -2.119 -4.165 1.00 73.56 114 TYR A C 1
ATOM 859 O O . TYR A 1 114 ? 17.805 -3.023 -4.662 1.00 73.56 114 TYR A O 1
ATOM 867 N N . ARG A 1 115 ? 19.486 -2.367 -3.319 1.00 74.19 115 ARG A N 1
ATOM 868 C CA . ARG A 1 115 ? 19.923 -3.724 -2.917 1.00 74.19 115 ARG A CA 1
ATOM 869 C C . ARG A 1 115 ? 18.802 -4.562 -2.289 1.00 74.19 115 ARG A C 1
ATOM 871 O O . ARG A 1 115 ? 18.870 -5.782 -2.340 1.00 74.19 115 ARG A O 1
ATOM 878 N N . ARG A 1 116 ? 17.807 -3.913 -1.677 1.00 74.62 116 ARG A N 1
ATOM 879 C CA . ARG A 1 116 ? 16.712 -4.565 -0.941 1.00 74.62 116 ARG A CA 1
ATOM 880 C C . ARG A 1 116 ? 15.476 -4.879 -1.783 1.00 74.62 116 ARG A C 1
ATOM 882 O O . ARG A 1 116 ? 14.506 -5.384 -1.234 1.00 74.62 116 ARG A O 1
ATOM 889 N N . MET A 1 117 ? 15.488 -4.588 -3.086 1.00 75.06 117 MET A N 1
ATOM 890 C CA . MET A 1 117 ? 14.367 -4.972 -3.945 1.00 75.06 117 MET A CA 1
ATOM 891 C C . MET A 1 117 ? 14.252 -6.500 -4.005 1.00 75.06 117 MET A C 1
ATOM 893 O O . MET A 1 117 ? 15.226 -7.140 -4.409 1.00 75.06 117 MET A O 1
ATOM 897 N N . PRO A 1 118 ? 13.092 -7.085 -3.653 1.00 75.06 118 PRO A N 1
ATOM 898 C CA . PRO A 1 118 ? 12.896 -8.526 -3.742 1.00 75.06 118 PRO A CA 1
ATOM 899 C C . PRO A 1 118 ? 13.083 -9.011 -5.179 1.00 75.06 118 PRO A C 1
ATOM 901 O O . PRO A 1 118 ? 12.584 -8.386 -6.118 1.00 75.06 118 PRO A O 1
ATOM 904 N N . HIS A 1 119 ? 13.794 -10.122 -5.360 1.00 77.94 119 HIS A N 1
ATOM 905 C CA . HIS A 1 119 ? 14.007 -10.715 -6.673 1.00 77.94 119 HIS A CA 1
ATOM 906 C C . HIS A 1 119 ? 14.155 -12.231 -6.600 1.00 77.94 119 HIS A C 1
ATOM 908 O O . HIS A 1 119 ? 14.614 -12.788 -5.609 1.00 77.94 119 HIS A O 1
ATOM 914 N N . ARG A 1 120 ? 13.755 -12.906 -7.675 1.00 77.50 120 ARG A N 1
ATOM 915 C CA . ARG A 1 120 ? 13.769 -14.364 -7.798 1.00 77.50 120 ARG A CA 1
ATOM 916 C C . ARG A 1 120 ? 14.280 -14.724 -9.180 1.00 77.50 120 ARG A C 1
ATOM 918 O O . ARG A 1 120 ? 13.769 -14.189 -10.153 1.00 77.50 120 ARG A O 1
ATOM 925 N N . GLY A 1 121 ? 15.202 -15.682 -9.257 1.00 76.19 121 GLY A N 1
ATOM 926 C CA . GLY A 1 121 ? 15.668 -16.278 -10.518 1.00 76.19 121 GLY A CA 1
ATOM 927 C C . GLY A 1 121 ? 17.096 -15.915 -10.921 1.00 76.19 121 GLY A C 1
ATOM 928 O O . GLY A 1 121 ? 17.696 -16.634 -11.711 1.00 76.19 121 GLY A O 1
ATOM 929 N N . ASP A 1 122 ? 17.687 -14.875 -10.329 1.00 76.88 122 ASP A N 1
ATOM 930 C CA . ASP A 1 122 ? 19.036 -14.402 -10.671 1.00 76.88 122 ASP A CA 1
ATOM 931 C C . ASP A 1 122 ? 19.928 -14.113 -9.446 1.00 76.88 122 ASP A C 1
ATOM 933 O O . ASP A 1 122 ? 20.989 -13.494 -9.576 1.00 76.88 122 ASP A O 1
ATOM 937 N N . TYR A 1 123 ? 19.545 -14.605 -8.259 1.00 77.31 123 TYR A N 1
ATOM 938 C CA . TYR A 1 123 ? 20.253 -14.357 -6.996 1.00 77.31 123 TYR A CA 1
ATOM 939 C C . TYR A 1 123 ? 21.754 -14.668 -7.077 1.00 77.31 123 TYR A C 1
ATOM 941 O O . TYR A 1 123 ? 22.572 -13.789 -6.820 1.00 77.31 123 TYR A O 1
ATOM 949 N N . LEU A 1 124 ? 22.133 -15.862 -7.544 1.00 77.38 124 LEU A N 1
ATOM 950 C CA . LEU A 1 124 ? 23.543 -16.268 -7.654 1.00 77.38 124 LEU A CA 1
ATOM 951 C C . LEU A 1 124 ? 24.350 -15.412 -8.647 1.00 77.38 124 LEU A C 1
ATOM 953 O O . LEU A 1 124 ? 25.564 -15.262 -8.499 1.00 77.38 124 LEU A O 1
ATOM 957 N N . ALA A 1 125 ? 23.692 -14.835 -9.657 1.00 79.69 125 ALA A N 1
ATOM 958 C CA . ALA A 1 125 ? 24.341 -13.964 -10.631 1.00 79.69 125 ALA A CA 1
ATOM 959 C C . ALA A 1 125 ? 24.561 -12.545 -10.080 1.00 79.69 125 ALA A C 1
ATOM 961 O O . ALA A 1 125 ? 25.578 -11.925 -10.405 1.00 79.69 125 ALA A O 1
ATOM 962 N N . ARG A 1 126 ? 23.641 -12.043 -9.242 1.00 76.88 126 ARG A N 1
ATOM 963 C CA . ARG A 1 126 ? 23.674 -10.673 -8.696 1.00 76.88 126 ARG A CA 1
ATOM 964 C C . ARG A 1 126 ? 24.357 -10.563 -7.331 1.00 76.88 126 ARG A C 1
ATOM 966 O O . ARG A 1 126 ? 25.058 -9.585 -7.090 1.00 76.88 126 ARG A O 1
ATOM 973 N N . HIS A 1 127 ? 24.232 -11.574 -6.479 1.00 80.12 127 HIS A N 1
ATOM 974 C CA . HIS A 1 127 ? 24.809 -11.629 -5.133 1.00 80.12 127 HIS A CA 1
ATOM 975 C C . HIS A 1 127 ? 25.933 -12.656 -5.069 1.00 80.12 127 HIS A C 1
ATOM 977 O O . HIS A 1 127 ? 25.888 -13.605 -4.299 1.00 80.12 127 HIS A O 1
ATOM 983 N N . ARG A 1 128 ? 26.973 -12.495 -5.895 1.00 83.44 128 ARG A N 1
ATOM 984 C CA . ARG A 1 128 ? 28.071 -13.481 -5.970 1.00 83.44 128 ARG A CA 1
ATOM 985 C C . ARG A 1 128 ? 28.790 -13.720 -4.638 1.00 83.44 128 ARG A C 1
ATOM 987 O O . ARG A 1 128 ? 29.346 -14.797 -4.451 1.00 83.44 128 ARG A O 1
ATOM 994 N N . ILE A 1 129 ? 28.838 -12.710 -3.766 1.00 86.00 129 ILE A N 1
ATOM 995 C CA . ILE A 1 129 ? 29.450 -12.819 -2.435 1.00 86.00 129 ILE A CA 1
ATOM 996 C C . ILE A 1 129 ? 28.479 -13.542 -1.498 1.00 86.00 129 ILE A C 1
ATOM 998 O O . ILE A 1 129 ? 28.800 -14.632 -1.035 1.00 86.00 129 ILE A O 1
ATOM 1002 N N . ASP A 1 130 ? 27.283 -12.985 -1.288 1.00 80.69 130 ASP A N 1
ATOM 1003 C CA . ASP A 1 130 ? 26.298 -13.542 -0.352 1.00 80.69 130 ASP A CA 1
ATOM 1004 C C . ASP A 1 130 ? 25.843 -14.949 -0.785 1.00 80.69 130 ASP A C 1
ATOM 1006 O O . ASP A 1 130 ? 25.863 -15.875 0.015 1.00 80.69 130 ASP A O 1
ATOM 1010 N N . GLY A 1 131 ? 25.597 -15.173 -2.077 1.00 82.44 131 GLY A N 1
ATOM 1011 C CA . GLY A 1 131 ? 25.247 -16.481 -2.631 1.00 82.44 131 GLY A CA 1
ATOM 1012 C C . GLY A 1 131 ? 26.385 -17.501 -2.669 1.00 82.44 131 GLY A C 1
ATOM 1013 O O . GLY A 1 131 ? 26.120 -18.683 -2.872 1.00 82.44 131 GLY A O 1
ATOM 1014 N N . ARG A 1 132 ? 27.642 -17.088 -2.449 1.00 85.19 132 ARG A N 1
ATOM 1015 C CA . ARG A 1 132 ? 28.744 -18.025 -2.167 1.00 85.19 132 ARG A CA 1
ATOM 1016 C C . ARG A 1 132 ? 28.751 -18.457 -0.701 1.00 85.19 132 ARG A C 1
ATOM 1018 O O . ARG A 1 132 ? 29.164 -19.576 -0.420 1.00 85.19 132 ARG A O 1
ATOM 1025 N N . VAL A 1 133 ? 28.343 -17.573 0.208 1.00 87.88 133 VAL A N 1
ATOM 1026 C CA . VAL A 1 133 ? 28.274 -17.851 1.649 1.00 87.88 133 VAL A CA 1
ATOM 1027 C C . VAL A 1 133 ? 27.034 -18.684 1.976 1.00 87.88 133 VAL A C 1
ATOM 1029 O O . VAL A 1 133 ? 27.151 -19.702 2.650 1.00 87.88 133 VAL A O 1
ATOM 1032 N N . ASP A 1 134 ? 25.870 -18.281 1.464 1.00 79.69 134 ASP A N 1
ATOM 1033 C CA . ASP A 1 134 ? 24.593 -18.970 1.630 1.00 79.69 134 ASP A CA 1
ATOM 1034 C C . ASP A 1 134 ? 23.735 -18.848 0.350 1.00 79.69 134 ASP A C 1
ATOM 1036 O O . ASP A 1 134 ? 23.012 -17.859 0.170 1.00 79.69 134 ASP A O 1
ATOM 1040 N N . PRO A 1 135 ? 23.762 -19.856 -0.543 1.00 73.94 135 PRO A N 1
ATOM 1041 C CA . PRO A 1 135 ? 22.959 -19.854 -1.765 1.00 73.94 135 PRO A CA 1
ATOM 1042 C C . PRO A 1 135 ? 21.448 -19.985 -1.503 1.00 73.94 135 PRO A C 1
ATOM 1044 O O . PRO A 1 135 ? 20.662 -19.807 -2.434 1.00 73.94 135 PRO A O 1
ATOM 1047 N N . THR A 1 136 ? 21.033 -20.296 -0.268 1.00 70.31 136 THR A N 1
ATOM 1048 C CA . THR A 1 136 ? 19.625 -20.436 0.140 1.00 70.31 136 THR A CA 1
ATOM 1049 C C . THR A 1 136 ? 19.042 -19.178 0.780 1.00 70.31 136 THR A C 1
ATOM 1051 O O . THR A 1 136 ? 17.827 -19.093 0.932 1.00 70.31 136 THR A O 1
ATOM 1054 N N . SER A 1 137 ? 19.863 -18.157 1.049 1.00 66.56 137 SER A N 1
ATOM 1055 C CA . SER A 1 137 ? 19.423 -16.837 1.539 1.00 66.56 137 SER A CA 1
ATOM 1056 C C . SER A 1 137 ? 18.636 -16.004 0.509 1.00 66.56 137 SER A C 1
ATOM 1058 O O . SER A 1 137 ? 18.326 -14.837 0.737 1.00 66.56 137 SER A O 1
ATOM 1060 N N . CYS A 1 138 ? 18.294 -16.600 -0.634 1.00 62.31 138 CYS A N 1
ATOM 1061 C CA . CYS A 1 138 ? 17.359 -16.052 -1.604 1.00 62.31 138 CYS A CA 1
ATOM 1062 C C . CYS A 1 138 ? 15.930 -16.100 -1.029 1.00 62.31 138 CYS A C 1
ATOM 1064 O O . CYS A 1 138 ? 15.215 -17.083 -1.239 1.00 62.31 138 CYS A O 1
ATOM 1066 N N . PHE A 1 139 ? 15.516 -15.051 -0.316 1.00 57.38 139 PHE A N 1
ATOM 1067 C CA . PHE A 1 139 ? 14.129 -14.819 0.108 1.00 57.38 139 PHE A CA 1
ATOM 1068 C C . PHE A 1 139 ? 13.511 -13.616 -0.608 1.00 57.38 139 PHE A C 1
ATOM 1070 O O . PHE A 1 139 ? 14.193 -12.573 -0.728 1.00 57.38 139 PHE A O 1
#

Radius of gyration: 23.75 Å; chains: 1; bounding box: 50×40×70 Å

pLDDT: mean 80.54, std 8.46, range [54.19, 95.69]

Foldseek 3Di:
DDPVVVVVVVVVVVVVVVVVVVVPPVDLDDDLEDDDCVVVVHDDPDPCVQQVDPPHSHHPVVVDDDLCCVVPVVVVCVVCVSVVVNPDDPVVVCLQVVPPDFNDCCVVPVPDDDPSRQTHDCCCVPVVPVCVVPVPPRD

Sequence (139 aa):
MNRRHVILVVLIAAAALLAACAGLGGGLQLPASHPAAADLGEKPKTCTNCHDSADGPLHFERFVHGPYWGESHRQAAYQQERVCAMCHQTSFCNDCHATRVELKPSLKNQTDTYRRMPHRGDYLARHRIDGRVDPTSCF

Secondary structure (DSSP, 8-state):
--HHHHHHHHHHHHHHHHHHHHH---S----SSPPPHHHHSS--SSTHHHHT-TT-SS-GGGG---TTHHHHHHHHHHHHHHHHTTT--HHHHHHHH-TTS-B-HHHH-SS---TTS--BS-HHHH-TTHHHH-TT---